Protein AF-A0A6A2ZL28-F1 (afdb_monomer)

Sequence (76 aa):
MRNYISYAITLFQEKGDNEIVLKSTGRVINKTVMIAELIKSRIAGLHQNTSTGSLDITDTWEPLEEGLLPLETTRR

pLDDT: mean 94.44, std 3.24, range [80.88, 97.62]

Solvent-accessible surface area (backbone atoms only — not comparable to full-atom values): 5136 Å² total; per-residue (Å²): 113,69,67,62,46,54,48,53,48,42,40,45,72,74,68,60,48,92,76,85,85,89,85,71,64,78,94,47,36,67,60,51,53,52,48,52,54,59,43,51,76,75,40,83,89,71,84,86,86,90,84,86,81,90,66,76,46,74,50,79,43,80,57,94,55,93,90,60,72,69,49,76,49,77,46,115

Foldseek 3Di:
DVVLLVVLCCCCPVVVDPDDDQDDDDPCVVVSVVSVVSNCVVDPPDDDDDDDDDDKDKDWADDPDPPDDIDIDIDD

Structure (mmCIF, N/CA/C/O backbone):
data_AF-A0A6A2ZL28-F1
#
_entry.id   AF-A0A6A2ZL28-F1
#
loop_
_atom_site.group_PDB
_atom_site.id
_atom_site.type_symbol
_atom_site.label_atom_id
_atom_site.label_alt_id
_atom_site.label_comp_id
_atom_site.label_asym_id
_atom_site.label_entity_id
_atom_site.label_seq_id
_atom_site.pdbx_PDB_ins_code
_atom_site.Cartn_x
_atom_site.Cartn_y
_atom_site.Cartn_z
_atom_site.occupancy
_atom_site.B_iso_or_equiv
_atom_site.auth_seq_id
_atom_site.auth_comp_id
_atom_site.auth_asym_id
_atom_site.auth_atom_id
_atom_site.pdbx_PDB_model_num
ATOM 1 N N . MET A 1 1 ? 7.899 6.178 10.866 1.00 80.88 1 MET A N 1
ATOM 2 C CA . MET A 1 1 ? 6.835 5.232 11.286 1.00 80.88 1 MET A CA 1
ATOM 3 C C . MET A 1 1 ? 5.829 5.890 12.222 1.00 80.88 1 MET A C 1
ATOM 5 O O . MET A 1 1 ? 4.665 5.923 11.860 1.00 80.88 1 MET A O 1
ATOM 9 N N . ARG A 1 2 ? 6.253 6.474 13.357 1.00 91.00 2 ARG A N 1
ATOM 10 C CA . ARG A 1 2 ? 5.351 7.116 14.337 1.00 91.00 2 ARG A CA 1
ATOM 11 C C . ARG A 1 2 ? 4.387 8.147 13.729 1.00 91.00 2 ARG A C 1
ATOM 13 O O . ARG A 1 2 ? 3.205 8.084 14.025 1.00 91.00 2 ARG A O 1
ATOM 20 N N . ASN A 1 3 ? 4.863 8.995 12.815 1.00 95.12 3 ASN A N 1
ATOM 21 C CA . ASN A 1 3 ? 4.034 10.034 12.186 1.00 95.12 3 ASN A CA 1
ATOM 22 C C . ASN A 1 3 ? 2.839 9.468 11.400 1.00 95.12 3 ASN A C 1
ATOM 24 O O . ASN A 1 3 ? 1.754 10.023 11.490 1.00 95.12 3 ASN A O 1
ATOM 28 N N . TYR A 1 4 ? 3.004 8.347 10.686 1.00 95.38 4 TYR A N 1
ATOM 29 C CA . TYR A 1 4 ? 1.906 7.714 9.939 1.00 95.38 4 TYR A CA 1
ATOM 30 C C . TYR A 1 4 ? 0.831 7.149 10.866 1.00 95.38 4 TYR A C 1
ATOM 32 O O . TYR A 1 4 ? -0.353 7.268 10.585 1.00 95.38 4 TYR A O 1
ATOM 40 N N . ILE A 1 5 ? 1.255 6.565 11.987 1.00 96.38 5 ILE A N 1
ATOM 41 C CA . ILE A 1 5 ? 0.345 6.021 12.996 1.00 96.38 5 ILE A CA 1
ATOM 42 C C . ILE A 1 5 ? -0.421 7.162 13.664 1.00 96.38 5 ILE A C 1
ATOM 44 O O . ILE A 1 5 ? -1.639 7.103 13.752 1.00 96.38 5 ILE A O 1
ATOM 48 N N . SER A 1 6 ? 0.283 8.211 14.101 1.00 96.69 6 SER A N 1
ATOM 49 C CA . SER A 1 6 ? -0.344 9.395 14.696 1.00 96.69 6 SER A CA 1
ATOM 50 C C . SER A 1 6 ? -1.342 10.039 13.741 1.00 96.69 6 SER A C 1
ATOM 52 O O . SER A 1 6 ? -2.458 10.334 14.145 1.00 96.69 6 SER A O 1
ATOM 54 N N . TYR A 1 7 ? -0.977 10.181 12.466 1.00 97.44 7 TYR A N 1
ATOM 55 C CA . TYR A 1 7 ? -1.876 10.739 11.465 1.00 97.44 7 TYR A CA 1
ATOM 56 C C . TYR A 1 7 ? -3.119 9.871 11.254 1.00 97.44 7 TYR A C 1
ATOM 58 O O . TYR A 1 7 ? -4.226 10.392 11.293 1.00 97.44 7 TYR A O 1
ATOM 66 N N . ALA A 1 8 ? -2.957 8.551 11.113 1.00 96.69 8 ALA A N 1
ATOM 67 C CA . ALA A 1 8 ? -4.084 7.628 10.994 1.00 96.69 8 ALA A CA 1
ATOM 68 C C . ALA A 1 8 ? -5.043 7.713 12.193 1.00 96.69 8 ALA A C 1
ATOM 70 O O . ALA A 1 8 ? -6.254 7.692 12.007 1.00 96.69 8 ALA A O 1
ATOM 71 N N . ILE A 1 9 ? -4.514 7.856 13.413 1.00 96.06 9 ILE A N 1
ATOM 72 C CA . ILE A 1 9 ? -5.334 8.037 14.618 1.00 96.06 9 ILE A CA 1
ATOM 73 C C . ILE A 1 9 ? -6.133 9.340 14.544 1.00 96.06 9 ILE A C 1
ATOM 75 O O . ILE A 1 9 ? -7.334 9.311 14.785 1.00 96.06 9 ILE A O 1
ATOM 79 N N . THR A 1 10 ? -5.505 10.454 14.158 1.00 97.38 10 THR A N 1
ATOM 80 C CA . THR A 1 10 ? -6.199 11.736 13.961 1.00 97.38 10 THR A CA 1
ATOM 81 C C . THR A 1 10 ? -7.296 11.633 12.894 1.00 97.38 10 THR A C 1
ATOM 83 O O . THR A 1 10 ? -8.384 12.167 13.099 1.00 97.38 10 THR A O 1
ATOM 86 N N . LEU A 1 11 ? -7.064 10.921 11.783 1.00 97.62 11 LEU A N 1
ATOM 87 C CA . LEU A 1 11 ? -8.094 10.702 10.755 1.00 97.62 11 LEU A CA 1
ATOM 88 C C . LEU A 1 11 ? -9.328 9.984 11.332 1.00 97.62 11 LEU A C 1
ATOM 90 O O . LEU A 1 11 ? -10.446 10.472 11.197 1.00 97.62 11 LEU A O 1
ATOM 94 N N . PHE A 1 12 ? -9.128 8.879 12.053 1.00 96.50 12 PHE A N 1
ATOM 95 C CA . PHE A 1 12 ? -10.238 8.119 12.634 1.00 96.50 12 PHE A CA 1
ATOM 96 C C . PHE A 1 12 ? -10.926 8.827 13.813 1.00 96.50 12 PHE A C 1
ATOM 98 O O . PHE A 1 12 ? -12.149 8.810 13.906 1.00 96.50 12 PHE A O 1
ATOM 105 N N . GLN A 1 13 ? -10.167 9.418 14.741 1.00 94.19 13 GLN A N 1
ATOM 106 C CA . GLN A 1 13 ? -10.708 9.909 16.017 1.00 94.19 13 GLN A CA 1
ATOM 107 C C . GLN A 1 13 ? -11.106 11.385 15.996 1.00 94.19 13 GLN A C 1
ATOM 109 O O . GLN A 1 13 ? -12.097 11.748 16.621 1.00 94.19 13 GLN A O 1
ATOM 114 N N . GLU A 1 14 ? -10.339 12.240 15.315 1.00 94.75 14 GLU A N 1
ATOM 115 C CA . GLU A 1 14 ? -10.605 13.684 15.296 1.00 94.75 14 GLU A CA 1
ATOM 116 C C . GLU A 1 14 ? -11.428 14.081 14.074 1.00 94.75 14 GLU A C 1
ATOM 118 O O . GLU A 1 14 ? -12.335 14.904 14.179 1.00 94.75 14 GLU A O 1
ATOM 123 N N . LYS A 1 15 ? -11.120 13.499 12.909 1.00 96.12 15 LYS A N 1
ATOM 124 C CA . LYS A 1 15 ? -11.829 13.811 11.662 1.00 96.12 15 LYS A CA 1
ATOM 125 C C . LYS A 1 15 ? -13.033 12.913 11.398 1.00 96.12 15 LYS A C 1
ATOM 127 O O . LYS A 1 15 ? -13.901 13.306 10.625 1.00 96.12 15 LYS A O 1
ATOM 132 N N . GLY A 1 16 ? -13.108 11.755 12.057 1.00 94.19 16 GLY A N 1
ATOM 133 C CA . GLY A 1 16 ? -14.215 10.812 11.904 1.00 94.19 16 GLY A CA 1
ATOM 134 C C . GLY A 1 16 ? -14.227 10.090 10.556 1.00 94.19 16 GLY A C 1
ATOM 135 O O . GLY A 1 16 ? -15.295 9.698 10.091 1.00 94.19 16 GLY A O 1
ATOM 136 N N . ASP A 1 17 ? -13.068 9.935 9.909 1.00 96.75 17 ASP A N 1
ATOM 137 C CA . ASP A 1 17 ? -12.963 9.151 8.679 1.00 96.75 17 ASP A CA 1
ATOM 138 C C . ASP A 1 17 ? -13.295 7.678 8.964 1.00 96.75 17 ASP A C 1
ATOM 140 O O . ASP A 1 17 ? -12.854 7.112 9.963 1.00 96.75 17 ASP A O 1
ATOM 144 N N . ASN A 1 18 ? -14.044 7.030 8.070 1.00 95.06 18 ASN A N 1
ATOM 145 C CA . ASN A 1 18 ? -14.444 5.625 8.235 1.00 95.06 18 ASN A CA 1
ATOM 146 C C . ASN A 1 18 ? -13.423 4.630 7.660 1.00 95.06 18 ASN A C 1
ATOM 148 O O . ASN A 1 18 ? -13.464 3.442 7.976 1.00 95.06 18 ASN A O 1
ATOM 152 N N . GLU A 1 19 ? -12.519 5.097 6.799 1.00 96.31 19 GLU A N 1
ATOM 153 C CA . GLU A 1 19 ? -11.566 4.260 6.078 1.00 96.31 19 GLU A CA 1
ATOM 154 C C . GLU A 1 19 ? -10.255 5.013 5.840 1.00 96.31 19 GLU A C 1
ATOM 156 O O . GLU A 1 19 ? -10.245 6.214 5.572 1.00 96.31 19 GLU A O 1
ATOM 161 N N . ILE A 1 20 ? -9.142 4.278 5.879 1.00 96.94 20 ILE A N 1
ATOM 162 C CA . ILE A 1 20 ? -7.847 4.744 5.386 1.00 96.94 20 ILE A CA 1
ATOM 163 C C . ILE A 1 20 ? -7.259 3.705 4.434 1.00 96.94 20 ILE A C 1
ATOM 165 O O . ILE A 1 20 ? -7.416 2.501 4.632 1.00 96.94 20 ILE A O 1
ATOM 169 N N . VAL A 1 21 ? -6.503 4.168 3.439 1.00 97.50 21 VAL A N 1
ATOM 170 C CA . VAL A 1 21 ? -5.826 3.290 2.480 1.00 97.50 21 VAL A CA 1
ATOM 171 C C . VAL A 1 21 ? -4.316 3.408 2.646 1.00 97.50 21 VAL A C 1
ATOM 173 O O . VAL A 1 21 ? -3.734 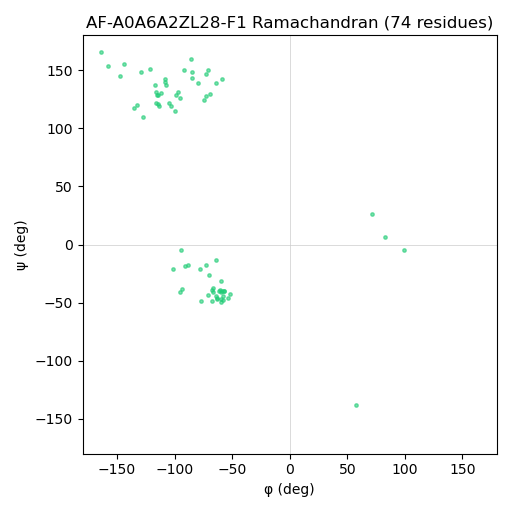4.479 2.477 1.00 97.50 21 VAL A O 1
ATOM 176 N N . LEU A 1 22 ? -3.664 2.283 2.938 1.00 97.12 22 LEU A N 1
ATOM 177 C CA . LEU A 1 22 ? -2.210 2.182 3.017 1.00 97.12 22 LEU A CA 1
ATOM 178 C C . LEU A 1 22 ? -1.668 1.574 1.718 1.00 97.12 22 LEU A C 1
ATOM 180 O O . LEU A 1 22 ? -1.926 0.411 1.421 1.00 97.12 22 LEU A O 1
ATOM 184 N N . LYS A 1 23 ? -0.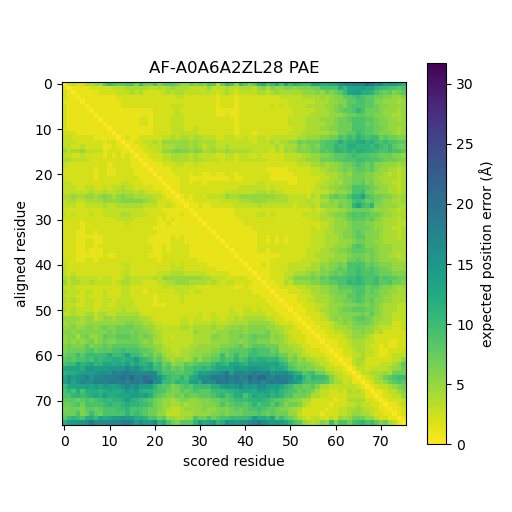896 2.349 0.949 1.00 95.94 23 LYS A N 1
ATOM 185 C CA . LYS A 1 23 ? -0.261 1.894 -0.301 1.00 95.94 23 LYS A CA 1
ATOM 186 C C . LYS A 1 23 ? 1.245 1.749 -0.122 1.00 95.94 23 LYS A C 1
ATOM 188 O O . LYS A 1 23 ? 1.874 2.537 0.581 1.00 95.94 23 LYS A O 1
ATOM 193 N N . SER A 1 24 ? 1.820 0.725 -0.744 1.00 95.38 24 SER A N 1
ATOM 194 C CA . SER A 1 24 ? 3.248 0.425 -0.660 1.00 95.38 24 SER A CA 1
ATOM 195 C C . SER A 1 24 ? 3.694 -0.417 -1.842 1.00 95.38 24 SER A C 1
ATOM 197 O O . SER A 1 24 ? 2.897 -1.167 -2.396 1.00 95.38 24 SER A O 1
ATOM 199 N N . THR A 1 25 ? 4.969 -0.320 -2.197 1.00 95.00 25 THR A N 1
ATOM 200 C CA . THR A 1 25 ? 5.589 -1.138 -3.242 1.00 95.00 25 THR A CA 1
ATOM 201 C C . THR A 1 25 ? 7.028 -1.488 -2.863 1.00 95.00 25 THR A C 1
ATOM 203 O O . THR A 1 25 ? 7.669 -0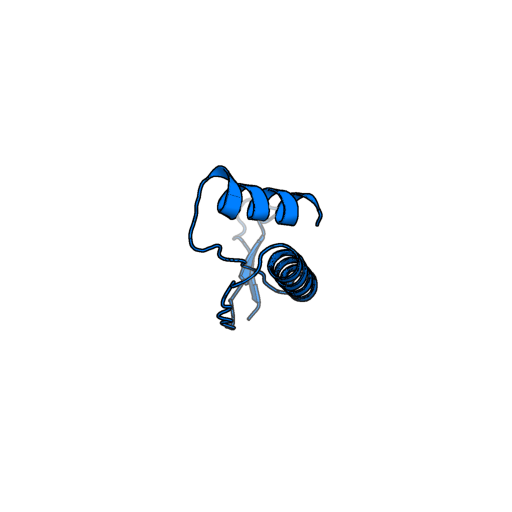.794 -2.069 1.00 95.00 25 THR A O 1
ATOM 206 N N . GLY A 1 26 ? 7.547 -2.588 -3.402 1.00 91.00 26 GLY A N 1
ATOM 207 C CA . GLY A 1 26 ? 8.932 -3.008 -3.209 1.00 91.00 26 GLY A CA 1
ATOM 208 C C . GLY A 1 26 ? 9.336 -3.201 -1.740 1.00 91.00 26 GLY A C 1
ATOM 209 O O . GLY A 1 26 ? 8.599 -3.746 -0.918 1.00 91.00 26 GLY A O 1
ATOM 210 N N . ARG A 1 27 ? 10.546 -2.747 -1.389 1.00 91.19 27 ARG A N 1
ATOM 211 C CA . ARG A 1 27 ? 11.196 -3.025 -0.088 1.00 91.19 27 ARG A CA 1
ATOM 212 C C . ARG A 1 27 ? 10.465 -2.444 1.129 1.00 91.19 27 ARG A C 1
ATOM 214 O O . ARG A 1 27 ? 10.792 -2.802 2.258 1.00 91.19 27 ARG A O 1
ATOM 221 N N . VAL A 1 28 ? 9.505 -1.540 0.929 1.00 94.38 28 VAL A N 1
ATOM 222 C CA . VAL A 1 28 ? 8.779 -0.876 2.023 1.00 94.38 28 VAL A CA 1
ATOM 223 C C . VAL A 1 28 ? 7.465 -1.563 2.401 1.00 94.38 28 VAL A C 1
ATOM 225 O O . VAL A 1 28 ? 6.882 -1.189 3.419 1.00 94.38 28 VAL A O 1
ATOM 228 N N . ILE A 1 29 ? 7.045 -2.614 1.682 1.00 96.31 29 ILE A N 1
ATOM 229 C CA . ILE A 1 29 ? 5.805 -3.361 1.971 1.00 96.31 29 ILE A CA 1
ATOM 230 C C . ILE A 1 29 ? 5.770 -3.848 3.424 1.00 96.31 29 ILE A C 1
ATOM 232 O O . ILE A 1 29 ? 4.784 -3.626 4.124 1.00 96.31 29 ILE A O 1
ATOM 236 N N . ASN A 1 30 ? 6.871 -4.421 3.921 1.00 96.00 30 ASN A N 1
ATOM 237 C CA . ASN A 1 30 ? 6.953 -4.906 5.301 1.00 96.00 30 ASN A CA 1
ATOM 238 C C . ASN A 1 30 ? 6.665 -3.795 6.333 1.00 96.00 30 ASN A C 1
ATOM 240 O O . ASN A 1 30 ? 5.917 -4.012 7.284 1.00 96.00 30 ASN A O 1
ATOM 244 N N . LYS A 1 31 ? 7.169 -2.575 6.101 1.00 96.19 31 LYS A N 1
ATOM 245 C CA . LYS A 1 31 ? 6.911 -1.428 6.988 1.00 96.19 31 LYS A CA 1
ATOM 246 C C . LYS A 1 31 ? 5.443 -1.011 6.960 1.00 96.19 31 LYS A C 1
ATOM 248 O O . LYS A 1 31 ? 4.903 -0.629 7.993 1.00 96.19 31 LYS A O 1
ATOM 253 N N . THR A 1 32 ? 4.797 -1.080 5.799 1.00 96.88 32 THR A N 1
ATOM 254 C CA . THR A 1 32 ? 3.373 -0.753 5.660 1.00 96.88 32 THR A CA 1
ATOM 255 C C . THR A 1 32 ? 2.496 -1.750 6.405 1.00 96.88 32 THR A C 1
ATOM 257 O O . THR A 1 32 ? 1.586 -1.328 7.113 1.00 96.88 32 THR A O 1
ATOM 260 N N . VAL A 1 33 ? 2.821 -3.044 6.334 1.00 96.69 33 VAL A N 1
ATOM 261 C CA . VAL A 1 33 ? 2.146 -4.077 7.134 1.00 96.69 33 VAL A CA 1
ATOM 262 C C . VAL A 1 33 ? 2.303 -3.781 8.627 1.00 96.69 33 VAL A C 1
ATOM 264 O O . VAL A 1 33 ? 1.311 -3.742 9.347 1.00 96.69 33 VAL A O 1
ATOM 267 N N . MET A 1 34 ? 3.516 -3.458 9.094 1.00 97.44 34 MET A N 1
ATOM 268 C CA . MET A 1 34 ? 3.731 -3.082 10.499 1.00 97.44 34 MET A CA 1
ATOM 269 C C . MET A 1 34 ? 2.909 -1.859 10.929 1.00 97.44 34 MET A C 1
ATOM 271 O O . MET A 1 34 ? 2.400 -1.824 12.048 1.00 97.44 34 MET A O 1
ATOM 275 N N . ILE A 1 35 ? 2.781 -0.846 10.067 1.00 97.19 35 ILE A N 1
ATOM 276 C CA . ILE A 1 35 ? 1.952 0.333 10.351 1.00 97.19 35 ILE A CA 1
ATOM 277 C C . ILE A 1 35 ? 0.477 -0.068 10.471 1.00 97.19 35 ILE A C 1
ATOM 279 O O . ILE A 1 35 ? -0.171 0.365 11.422 1.00 97.19 35 ILE A O 1
ATOM 283 N N . ALA A 1 36 ? -0.033 -0.916 9.572 1.00 97.12 36 ALA A N 1
ATOM 284 C CA . ALA A 1 36 ? -1.409 -1.412 9.625 1.00 97.12 36 ALA A CA 1
ATOM 285 C C . ALA A 1 36 ? -1.700 -2.145 10.947 1.00 97.12 36 ALA A C 1
ATOM 287 O O . ALA A 1 36 ? -2.676 -1.828 11.627 1.00 97.12 36 ALA A O 1
ATOM 288 N N . GLU A 1 37 ? -0.8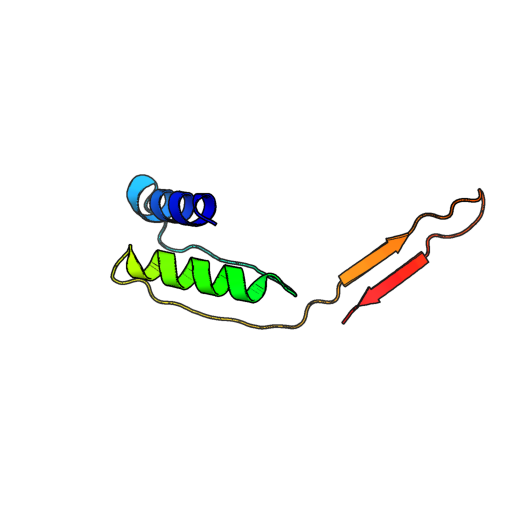17 -3.060 11.363 1.00 96.25 37 GLU A N 1
ATOM 289 C CA . GLU A 1 37 ? -0.957 -3.790 12.632 1.00 96.25 37 GLU A CA 1
ATOM 290 C C . GLU A 1 37 ? -0.943 -2.854 13.848 1.00 96.25 37 GLU A C 1
ATOM 292 O O . GLU A 1 37 ? -1.740 -2.999 14.774 1.00 96.25 37 GLU A O 1
ATOM 297 N N . LEU A 1 38 ? -0.078 -1.838 13.831 1.00 96.88 38 LEU A N 1
ATOM 298 C CA . LEU A 1 38 ? 0.014 -0.847 14.901 1.00 96.88 38 LEU A CA 1
ATOM 299 C C . LEU A 1 38 ? -1.193 0.102 14.973 1.00 96.88 38 LEU A C 1
ATOM 301 O O . LEU A 1 38 ? -1.450 0.660 16.040 1.00 96.88 38 LEU A O 1
ATOM 305 N N . ILE A 1 39 ? -1.903 0.331 13.870 1.00 96.56 39 ILE A N 1
ATOM 306 C CA . ILE A 1 39 ? -3.139 1.124 13.867 1.00 96.56 39 ILE A CA 1
ATOM 307 C C . ILE A 1 39 ? -4.289 0.281 14.427 1.00 96.56 39 ILE A C 1
ATOM 309 O O . ILE A 1 39 ? -4.958 0.720 15.362 1.00 96.56 39 ILE A O 1
ATOM 313 N N . LYS A 1 40 ? -4.456 -0.959 13.943 1.00 95.75 40 LYS A N 1
ATOM 314 C CA . LYS A 1 40 ? -5.483 -1.895 14.438 1.00 95.75 40 LYS A CA 1
ATOM 315 C C . LYS A 1 40 ? -5.333 -2.221 15.925 1.00 95.75 40 LYS A C 1
ATOM 317 O O . LYS A 1 40 ? -6.329 -2.430 16.603 1.00 95.75 40 LYS A O 1
ATOM 322 N N . SER A 1 41 ? -4.110 -2.234 16.460 1.00 95.75 41 SER A N 1
ATOM 323 C CA . SER A 1 41 ? -3.900 -2.446 17.900 1.00 95.75 41 SER A CA 1
ATOM 324 C C . SER A 1 41 ? -4.303 -1.251 18.771 1.00 95.75 41 SER A C 1
ATOM 326 O O . SER A 1 41 ? -4.474 -1.411 19.977 1.00 95.75 41 SER A O 1
ATOM 328 N N . ARG A 1 42 ? -4.456 -0.055 18.186 1.00 94.88 42 ARG A N 1
ATOM 329 C CA . ARG A 1 42 ? -4.849 1.176 18.893 1.00 94.88 42 ARG A CA 1
ATOM 330 C C . ARG A 1 42 ? -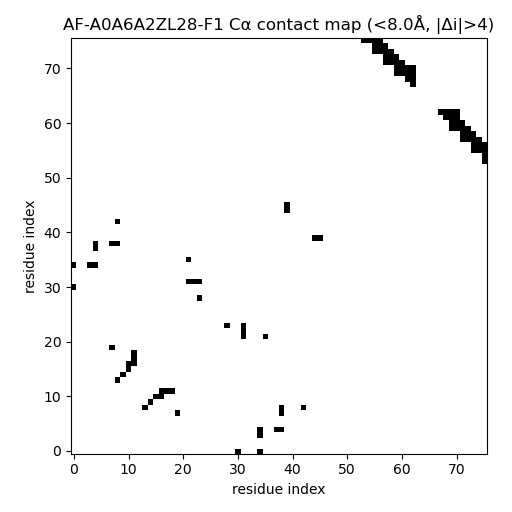6.317 1.544 18.704 1.00 94.88 42 ARG A C 1
ATOM 332 O O . ARG A 1 42 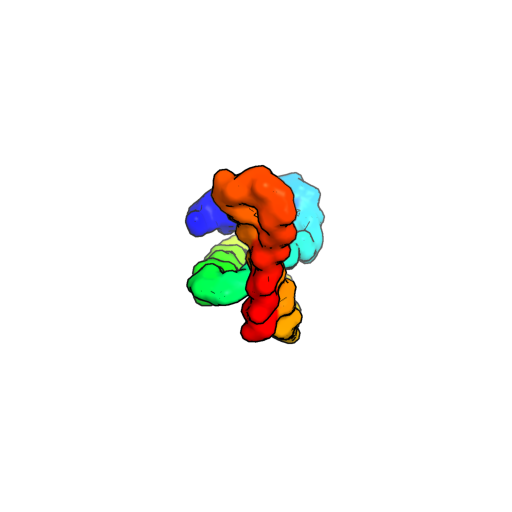? -6.846 2.298 19.514 1.00 94.88 42 ARG A O 1
ATOM 339 N N . ILE A 1 43 ? -6.959 1.044 17.651 1.00 94.06 43 ILE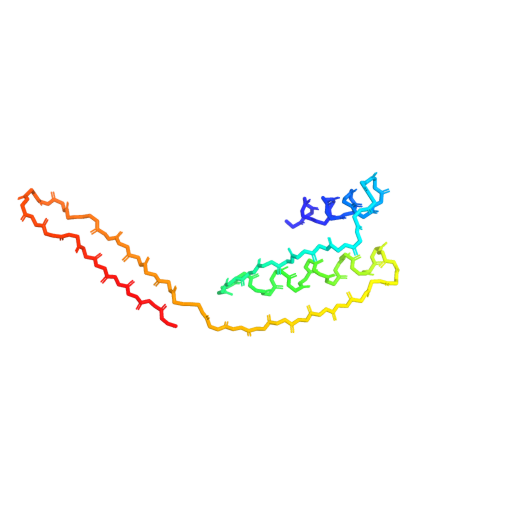 A N 1
ATOM 340 C CA . ILE A 1 43 ? -8.344 1.358 17.297 1.00 94.06 43 ILE A CA 1
ATOM 341 C C . ILE A 1 43 ? -9.100 0.043 17.124 1.00 94.06 43 ILE A C 1
ATOM 343 O O . ILE A 1 43 ? -8.857 -0.711 16.183 1.00 94.06 43 ILE A O 1
ATOM 347 N N . ALA A 1 44 ? -10.007 -0.238 18.057 1.00 93.44 44 ALA A N 1
ATOM 348 C CA . ALA A 1 44 ? -10.814 -1.450 18.032 1.00 93.44 44 ALA A CA 1
ATOM 349 C C . ALA A 1 44 ? -11.866 -1.406 16.910 1.00 93.44 44 ALA A C 1
ATOM 351 O O . ALA A 1 44 ? -12.370 -0.341 16.561 1.00 93.44 44 ALA A O 1
ATOM 352 N N . GLY A 1 45 ? -12.227 -2.577 16.378 1.00 93.06 45 GLY A N 1
ATOM 353 C CA . GLY A 1 45 ? -13.325 -2.720 15.413 1.00 93.06 45 GLY A CA 1
ATOM 354 C C . GLY A 1 45 ? -12.970 -2.422 13.952 1.00 93.06 45 GLY A C 1
ATOM 355 O O . GLY A 1 45 ? -13.859 -2.428 13.107 1.00 93.06 45 GLY A O 1
ATOM 356 N N . LEU A 1 46 ? -11.694 -2.191 13.627 1.00 96.06 46 LEU A N 1
ATOM 357 C CA . LEU A 1 46 ? -11.273 -1.991 12.241 1.00 96.06 46 LEU A CA 1
ATOM 358 C C . LEU A 1 46 ? -11.268 -3.309 11.455 1.00 96.06 46 LEU A C 1
ATOM 360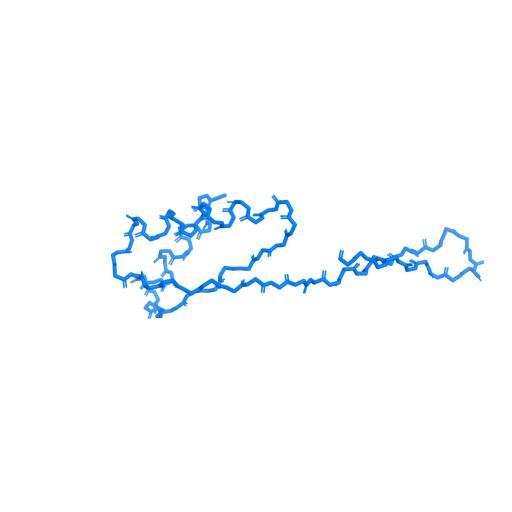 O O . LEU A 1 46 ? -10.569 -4.262 11.810 1.00 96.06 46 LEU A O 1
ATOM 364 N N . HIS A 1 47 ? -11.993 -3.330 10.339 1.00 95.56 47 HIS A N 1
ATOM 365 C CA . HIS A 1 47 ? -11.888 -4.380 9.330 1.00 95.56 47 HIS A CA 1
ATOM 366 C C . HIS A 1 47 ? -10.738 -4.071 8.366 1.00 95.56 47 HIS A C 1
ATOM 368 O O . HIS A 1 47 ? -10.501 -2.917 8.015 1.00 95.56 47 HIS A O 1
ATOM 374 N N . GLN A 1 48 ? -10.023 -5.105 7.919 1.00 96.38 48 GLN A N 1
ATOM 375 C CA . GLN A 1 48 ? -8.938 -4.964 6.949 1.00 96.38 48 GLN A CA 1
ATOM 376 C C . GLN A 1 48 ? -9.280 -5.692 5.654 1.00 96.38 48 GLN A C 1
ATOM 378 O O . GLN A 1 48 ? -9.612 -6.875 5.670 1.00 96.38 48 GLN A O 1
ATOM 383 N N . ASN A 1 49 ? -9.092 -4.995 4.536 1.00 97.44 49 ASN A N 1
ATOM 384 C CA . ASN A 1 49 ? -9.045 -5.587 3.209 1.00 97.44 49 ASN A CA 1
ATOM 385 C C . ASN A 1 49 ? -7.631 -5.415 2.637 1.00 97.44 49 ASN A C 1
ATOM 387 O O . ASN A 1 49 ? -7.088 -4.310 2.647 1.00 97.44 49 ASN A O 1
ATOM 391 N N . THR A 1 50 ? -7.025 -6.504 2.165 1.00 97.12 50 THR A N 1
ATOM 392 C CA . THR A 1 50 ? -5.674 -6.495 1.593 1.00 97.12 50 THR A CA 1
ATOM 393 C C . THR A 1 50 ? -5.755 -6.887 0.128 1.00 97.12 50 THR A C 1
ATOM 395 O O . THR A 1 50 ? -6.191 -7.988 -0.193 1.00 97.12 50 THR A O 1
ATOM 398 N N . SER A 1 51 ? -5.276 -6.004 -0.744 1.00 97.12 51 SER A N 1
ATOM 399 C CA . SER A 1 51 ? -5.118 -6.275 -2.171 1.00 97.12 51 SER A CA 1
ATOM 400 C C . SER A 1 51 ? -3.644 -6.204 -2.551 1.00 97.12 51 SER A C 1
ATOM 402 O O . SER A 1 51 ? -2.916 -5.321 -2.089 1.00 97.12 51 SER A O 1
ATOM 404 N N . THR A 1 52 ? -3.202 -7.148 -3.376 1.00 96.25 52 THR A N 1
ATOM 405 C CA . THR A 1 52 ? -1.853 -7.197 -3.939 1.00 96.25 52 THR A CA 1
ATOM 406 C C . THR A 1 52 ? -1.938 -7.171 -5.458 1.00 96.25 52 THR A C 1
ATOM 408 O O . THR A 1 52 ? -2.914 -7.619 -6.057 1.00 96.25 52 THR A O 1
ATOM 411 N N . GLY A 1 53 ? -0.908 -6.625 -6.092 1.00 94.25 53 GLY A N 1
ATOM 412 C CA . GLY A 1 53 ? -0.810 -6.557 -7.541 1.00 94.25 53 GLY A CA 1
ATOM 413 C C . GLY A 1 53 ? 0.616 -6.251 -7.967 1.00 94.25 53 GLY A C 1
ATOM 414 O O . GLY A 1 53 ? 1.443 -5.845 -7.146 1.00 94.25 53 GLY A O 1
ATOM 415 N N . SER A 1 54 ? 0.888 -6.457 -9.249 1.00 94.12 54 SER A N 1
ATOM 416 C CA . SER A 1 54 ? 2.130 -6.019 -9.881 1.00 94.12 54 SER A CA 1
ATOM 417 C C . SER A 1 54 ? 2.002 -4.564 -10.320 1.00 94.12 54 SER A C 1
ATOM 419 O O . SER A 1 54 ? 0.913 -4.101 -10.664 1.00 94.12 54 SER A O 1
ATOM 421 N N . LEU A 1 55 ? 3.117 -3.841 -10.294 1.00 92.00 55 LEU A N 1
ATOM 422 C CA . LEU A 1 55 ? 3.206 -2.467 -10.764 1.00 92.00 55 LEU A CA 1
ATOM 423 C C . LEU A 1 55 ? 4.476 -2.340 -11.594 1.00 92.00 55 LEU A C 1
ATOM 425 O O . LEU A 1 55 ? 5.569 -2.472 -11.047 1.00 92.00 55 LEU A O 1
ATOM 429 N N . ASP A 1 56 ? 4.315 -2.025 -12.874 1.00 92.88 56 ASP A N 1
ATOM 430 C CA . ASP A 1 56 ? 5.437 -1.701 -13.745 1.00 92.88 56 ASP A CA 1
ATOM 431 C C . ASP A 1 56 ? 5.969 -0.307 -13.375 1.00 92.88 56 ASP A C 1
ATOM 433 O O . ASP A 1 56 ? 5.211 0.664 -13.290 1.00 92.88 56 ASP A O 1
ATOM 437 N N . ILE A 1 57 ? 7.275 -0.206 -13.132 1.00 91.94 57 ILE A N 1
ATOM 438 C CA . ILE A 1 57 ? 7.964 1.055 -12.837 1.00 91.94 57 ILE A CA 1
ATOM 439 C C . ILE A 1 57 ? 8.914 1.355 -13.990 1.00 91.94 57 ILE A C 1
ATOM 441 O O . ILE A 1 57 ? 9.838 0.582 -14.243 1.00 91.94 57 ILE A O 1
ATOM 445 N N . THR A 1 58 ? 8.702 2.483 -14.663 1.00 94.94 58 THR A N 1
ATOM 446 C CA . THR A 1 58 ? 9.570 2.961 -15.744 1.00 94.94 58 THR A CA 1
ATOM 447 C C . THR A 1 58 ? 10.445 4.094 -15.230 1.00 94.94 58 THR A C 1
ATOM 449 O O . THR A 1 58 ? 9.935 5.120 -14.785 1.00 94.94 58 THR A O 1
ATOM 452 N N . ASP A 1 59 ? 11.758 3.891 -15.282 1.00 95.06 59 ASP A N 1
ATOM 453 C CA . ASP A 1 59 ? 12.754 4.917 -14.994 1.00 95.06 59 ASP A CA 1
ATOM 454 C C . ASP A 1 59 ? 13.236 5.528 -16.315 1.00 95.06 59 ASP A C 1
ATOM 456 O O . ASP A 1 59 ? 13.602 4.793 -17.238 1.00 95.06 59 ASP A O 1
ATOM 460 N N . THR A 1 60 ? 13.260 6.858 -16.391 1.00 94.75 60 THR A N 1
ATOM 461 C CA . THR A 1 60 ? 13.746 7.611 -17.554 1.00 94.75 60 THR A CA 1
ATOM 462 C C . THR A 1 60 ? 15.032 8.341 -17.183 1.00 94.75 60 THR A C 1
ATOM 464 O O . THR A 1 60 ? 15.090 9.024 -16.160 1.00 94.75 60 THR A O 1
ATOM 467 N N . TRP A 1 61 ? 16.058 8.203 -18.017 1.00 94.12 61 TRP A N 1
ATOM 468 C CA . TRP A 1 61 ? 17.371 8.814 -17.839 1.00 94.12 61 TRP A CA 1
ATOM 469 C C . TRP A 1 61 ? 17.635 9.810 -18.965 1.00 94.12 61 TRP A C 1
ATOM 471 O O . TRP A 1 61 ? 17.514 9.464 -20.143 1.00 94.12 61 TRP A O 1
ATOM 481 N N . GLU A 1 62 ? 18.014 11.035 -18.605 1.00 93.56 62 GLU A N 1
ATOM 482 C CA . GLU A 1 62 ? 18.406 12.058 -19.575 1.00 93.56 62 GLU A CA 1
ATOM 483 C C . GLU A 1 62 ? 19.851 11.839 -20.051 1.00 93.56 62 GLU A C 1
ATOM 485 O O . GLU A 1 62 ? 20.724 11.494 -19.245 1.00 93.56 62 GLU A O 1
ATOM 490 N N . PRO A 1 63 ? 20.126 12.023 -21.353 1.00 92.38 63 PRO A N 1
ATOM 491 C CA . PRO A 1 63 ? 21.471 11.893 -21.877 1.00 92.38 63 PRO A CA 1
ATOM 492 C C . PRO A 1 63 ? 22.347 13.073 -21.455 1.00 92.38 63 PRO A C 1
ATOM 494 O O . PRO A 1 63 ? 21.896 14.210 -21.350 1.00 92.38 63 PRO A O 1
ATOM 497 N N . LEU A 1 64 ? 23.634 12.790 -21.256 1.00 91.44 64 LEU A N 1
ATOM 498 C CA . LEU A 1 64 ? 24.628 13.806 -20.904 1.00 91.44 64 LEU A CA 1
ATOM 499 C C . LEU A 1 64 ? 25.085 14.639 -22.113 1.00 91.44 64 LEU A C 1
ATOM 501 O O . LEU A 1 64 ? 25.617 15.730 -21.928 1.00 91.44 64 LEU A O 1
ATOM 505 N N . GLU A 1 65 ? 24.903 14.126 -23.333 1.00 91.94 65 GLU A N 1
ATOM 506 C CA . GLU A 1 65 ? 25.311 14.779 -24.580 1.00 91.94 65 GLU A CA 1
ATOM 507 C C . GLU A 1 65 ? 24.096 15.297 -25.362 1.00 91.94 65 GLU A C 1
ATOM 509 O O . GLU A 1 65 ? 23.063 14.629 -25.464 1.00 91.94 65 GLU A O 1
ATOM 514 N N . GLU A 1 66 ? 24.238 16.491 -25.942 1.00 86.25 66 GLU A N 1
ATOM 515 C CA . GLU A 1 66 ? 23.190 17.155 -26.719 1.00 86.25 66 GLU A CA 1
ATOM 516 C C . GLU A 1 66 ? 22.941 16.418 -28.048 1.00 86.25 66 GLU A C 1
ATOM 518 O O . GLU A 1 66 ? 23.870 16.119 -28.797 1.00 86.25 66 GLU A O 1
ATOM 523 N N . GLY A 1 67 ? 21.674 16.109 -28.343 1.00 88.06 67 GLY A N 1
ATOM 524 C CA . GLY A 1 67 ? 21.258 15.385 -29.554 1.00 88.06 67 GLY A CA 1
ATOM 525 C C . GLY A 1 67 ? 21.000 13.883 -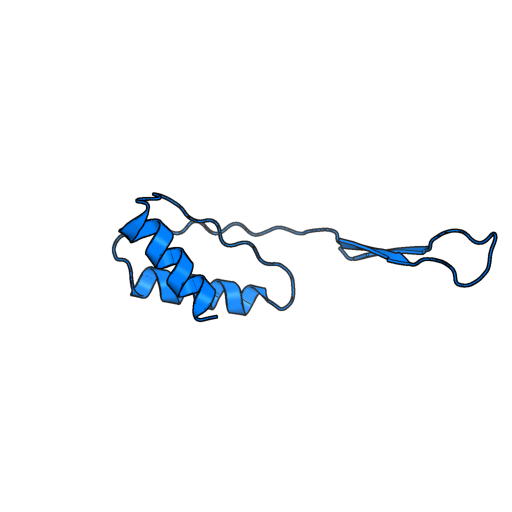29.371 1.00 88.06 67 GLY A C 1
ATOM 526 O O . GLY A 1 67 ? 20.519 13.241 -30.306 1.00 88.06 67 GLY A O 1
ATOM 527 N N . LEU A 1 68 ? 21.262 13.317 -28.187 1.00 87.56 68 LEU A N 1
ATOM 528 C CA . LEU A 1 68 ? 20.885 11.939 -27.847 1.00 87.56 68 LEU A CA 1
ATOM 529 C C . LEU A 1 68 ? 19.442 11.848 -27.319 1.00 87.56 68 LEU A C 1
ATOM 531 O O . LEU A 1 68 ? 18.860 12.831 -26.861 1.00 87.56 68 LEU A O 1
ATOM 535 N N . LEU A 1 69 ? 18.861 10.646 -27.382 1.00 92.12 69 LEU A N 1
ATOM 536 C CA . LEU A 1 69 ? 17.510 10.368 -26.886 1.00 92.12 69 LEU A CA 1
ATOM 537 C C . LEU A 1 69 ? 17.532 9.892 -25.418 1.00 92.12 69 LEU A C 1
ATOM 539 O O . LEU A 1 69 ? 18.495 9.233 -25.017 1.00 92.12 69 LEU A O 1
ATOM 543 N N . PRO A 1 70 ? 16.475 10.166 -24.628 1.00 92.12 70 PRO A N 1
ATOM 544 C CA . PRO A 1 70 ? 16.314 9.610 -23.285 1.00 92.12 70 PRO A CA 1
ATOM 545 C C . PRO A 1 70 ? 16.292 8.078 -23.279 1.00 92.12 70 PRO A C 1
ATOM 547 O O . PRO A 1 70 ? 15.715 7.449 -24.168 1.00 92.12 70 PRO A O 1
ATOM 550 N N . LEU A 1 71 ? 16.895 7.478 -22.251 1.00 93.81 71 LEU A N 1
ATOM 551 C CA . LEU A 1 71 ? 16.868 6.033 -22.032 1.00 93.81 71 LEU A CA 1
ATOM 552 C C . LEU A 1 71 ? 15.747 5.676 -21.057 1.00 93.81 71 LEU A C 1
ATOM 554 O O . LEU A 1 71 ? 15.723 6.166 -19.930 1.00 93.81 71 LEU A O 1
ATOM 558 N N . GLU A 1 72 ? 14.874 4.757 -21.457 1.00 95.94 72 GLU A N 1
ATOM 559 C CA . GLU A 1 72 ? 13.823 4.214 -20.596 1.00 95.94 72 GLU A CA 1
ATOM 560 C C . GLU A 1 72 ? 14.145 2.778 -20.179 1.00 95.94 72 GLU A C 1
ATOM 562 O O . GLU A 1 72 ? 14.598 1.957 -20.977 1.00 95.94 72 GLU A O 1
ATOM 567 N N . THR A 1 73 ? 13.919 2.454 -18.909 1.00 95.38 73 THR A N 1
ATOM 568 C CA . THR A 1 73 ? 14.036 1.088 -18.388 1.00 95.38 73 THR A CA 1
ATOM 569 C C . THR A 1 73 ? 12.810 0.755 -17.554 1.00 95.38 73 THR A C 1
ATOM 571 O O . THR A 1 73 ? 12.553 1.397 -16.539 1.00 95.38 73 THR A O 1
ATOM 574 N N . THR A 1 74 ? 12.068 -0.276 -17.959 1.00 95.19 74 THR A N 1
ATOM 575 C CA . THR A 1 74 ? 10.888 -0.754 -17.227 1.00 95.19 74 THR A CA 1
ATOM 576 C C . THR A 1 74 ? 11.229 -1.969 -16.371 1.00 95.19 74 THR A C 1
ATOM 578 O O . THR A 1 74 ? 11.770 -2.964 -16.855 1.00 95.19 74 THR A O 1
ATOM 581 N N . ARG A 1 75 ? 10.865 -1.900 -15.091 1.00 91.12 75 ARG A N 1
ATOM 582 C CA . ARG A 1 75 ? 10.929 -2.991 -14.114 1.00 91.12 75 ARG A CA 1
ATOM 583 C C . ARG A 1 75 ? 9.507 -3.505 -13.874 1.00 91.12 75 ARG A C 1
ATOM 585 O O . ARG A 1 75 ? 8.657 -2.706 -13.490 1.00 91.12 75 ARG A O 1
ATOM 592 N N . ARG A 1 76 ? 9.265 -4.796 -14.122 1.00 81.12 76 ARG A N 1
ATOM 593 C CA . ARG A 1 76 ? 7.980 -5.484 -13.885 1.00 81.12 76 ARG A CA 1
ATOM 594 C C . ARG A 1 76 ? 7.961 -6.203 -12.538 1.00 81.12 76 ARG A C 1
ATOM 596 O O . ARG A 1 76 ? 9.057 -6.633 -12.108 1.00 81.12 76 ARG A O 1
#

InterPro domains:
  IPR002775 DNA/RNA-binding protein Alba-like [PF01918] (1-51)
  IPR036882 Alba-like domain superfamily [G3DSA:3.30.110.20] (1-76)
  IPR036882 Alba-like domain superfamily [SSF82704] (2-65)
  IPR051958 Alba-like nucleic acid-binding [PTHR13516] (1-75)

Mean predicted aligned error: 4.62 Å

Secondary structure (DSSP, 8-state):
-HHHHHHHHHHHHTS--S-------GGGHHHHHHHHHHHHTTSTT-----------EEEEE--SSTTPPPEEEEE-

Organism: Hibiscus syriacus (NCBI:txid106335)

Radius of gyration: 18.8 Å; Cα contacts (8 Å, |Δi|>4): 53; chains: 1; bounding box: 40×24×48 Å

Nearest PDB structures (foldseek):
  7obq-assembly1_v  TM=3.611E-01  e=5.485E+00  Oryctolagus cuniculus